Protein AF-A0A7D8UB31-F1 (afdb_monomer)

Structure (mmCIF, N/CA/C/O backbone):
data_AF-A0A7D8UB31-F1
#
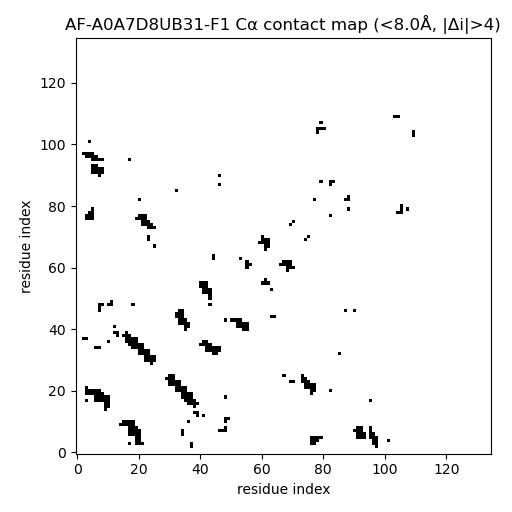_entry.id   AF-A0A7D8UB31-F1
#
loop_
_atom_site.group_PDB
_atom_site.id
_atom_site.type_symbol
_atom_site.label_atom_id
_atom_site.label_alt_id
_atom_site.label_comp_id
_atom_site.label_asym_id
_atom_site.label_entity_id
_atom_site.label_seq_id
_atom_site.pdbx_PDB_ins_code
_atom_site.Cartn_x
_atom_site.Cartn_y
_atom_site.Cartn_z
_atom_site.occupancy
_atom_site.B_iso_or_equiv
_atom_site.auth_seq_id
_atom_site.auth_comp_id
_atom_site.auth_asym_id
_atom_site.auth_atom_id
_atom_site.pdbx_PDB_model_num
ATOM 1 N N . MET A 1 1 ? 10.597 12.067 1.772 1.00 53.16 1 MET A N 1
ATOM 2 C CA . MET A 1 1 ? 9.830 11.112 2.602 1.00 53.16 1 MET A CA 1
ATOM 3 C C . MET A 1 1 ? 10.711 9.897 2.846 1.00 53.16 1 MET A C 1
ATOM 5 O O . MET A 1 1 ? 11.627 9.710 2.053 1.00 53.16 1 MET A O 1
ATOM 9 N N . PRO A 1 2 ? 10.545 9.134 3.940 1.00 67.12 2 PRO A N 1
ATOM 10 C CA . PRO A 1 2 ? 11.275 7.878 4.075 1.00 67.12 2 PRO A CA 1
ATOM 11 C C . PRO A 1 2 ? 10.905 6.960 2.905 1.00 67.12 2 PRO A C 1
ATOM 13 O O . PRO A 1 2 ? 9.740 6.906 2.517 1.00 67.12 2 PRO A O 1
ATOM 16 N N . THR A 1 3 ? 11.895 6.285 2.347 1.00 77.19 3 THR A N 1
ATOM 17 C CA . THR A 1 3 ? 11.772 5.300 1.268 1.00 77.19 3 THR A CA 1
ATOM 18 C C . THR A 1 3 ? 11.205 3.976 1.798 1.00 77.19 3 THR A C 1
ATOM 20 O O . THR A 1 3 ? 11.375 3.684 2.990 1.00 77.19 3 THR A O 1
ATOM 23 N N . PRO A 1 4 ? 10.535 3.167 0.957 1.00 85.44 4 PRO A N 1
ATOM 24 C CA . PRO A 1 4 ? 10.029 1.863 1.366 1.00 85.44 4 PRO A CA 1
ATOM 25 C C . PRO A 1 4 ? 11.135 0.944 1.890 1.00 85.44 4 PRO A C 1
ATOM 27 O O . PRO A 1 4 ? 12.254 0.943 1.373 1.00 85.44 4 PRO A O 1
ATOM 30 N N . ARG A 1 5 ? 10.814 0.140 2.909 1.00 88.12 5 ARG A N 1
ATOM 31 C CA . ARG A 1 5 ? 11.722 -0.893 3.438 1.00 88.12 5 ARG A CA 1
ATOM 32 C C . ARG A 1 5 ? 11.674 -2.164 2.597 1.00 88.12 5 ARG A C 1
ATOM 34 O O . ARG A 1 5 ? 12.716 -2.678 2.195 1.00 88.12 5 ARG A O 1
ATOM 41 N N . HIS A 1 6 ? 10.450 -2.599 2.299 1.00 92.81 6 HIS A N 1
ATOM 42 C CA . HIS A 1 6 ? 10.133 -3.806 1.543 1.00 92.81 6 HIS A CA 1
ATOM 43 C C . HIS A 1 6 ? 9.187 -3.457 0.402 1.00 92.81 6 HIS A C 1
ATOM 45 O O . HIS A 1 6 ? 8.197 -2.746 0.602 1.00 92.81 6 HIS A O 1
ATOM 51 N N . SER A 1 7 ? 9.503 -3.954 -0.790 1.00 95.38 7 SER A N 1
ATOM 52 C CA . SER A 1 7 ? 8.782 -3.633 -2.021 1.00 95.38 7 SER A CA 1
ATOM 53 C C . SER A 1 7 ? 8.324 -4.900 -2.725 1.00 95.38 7 SER A C 1
ATOM 55 O O . SER A 1 7 ? 8.995 -5.924 -2.662 1.00 95.38 7 SER A O 1
ATOM 57 N N . VAL A 1 8 ? 7.193 -4.820 -3.422 1.00 96.06 8 VAL A N 1
ATOM 58 C CA . VAL A 1 8 ? 6.648 -5.917 -4.241 1.00 96.06 8 VAL A CA 1
ATOM 59 C C . VAL A 1 8 ? 7.233 -5.907 -5.657 1.00 96.06 8 VAL A C 1
ATOM 61 O O . VAL A 1 8 ? 7.303 -6.935 -6.322 1.00 96.06 8 VAL A O 1
ATOM 64 N N . GLY A 1 9 ? 7.651 -4.738 -6.146 1.00 95.81 9 GLY A N 1
ATOM 65 C CA . GLY A 1 9 ? 8.174 -4.586 -7.500 1.00 95.81 9 GLY A CA 1
ATOM 66 C C . GLY A 1 9 ? 8.270 -3.127 -7.953 1.00 95.81 9 GLY A C 1
ATOM 67 O O . GLY A 1 9 ? 7.867 -2.221 -7.216 1.00 95.81 9 GLY A O 1
ATOM 68 N N . PRO A 1 10 ? 8.773 -2.883 -9.174 1.00 95.50 10 PRO A N 1
ATOM 69 C CA . PRO A 1 10 ? 8.749 -1.564 -9.797 1.00 95.50 10 PRO A CA 1
ATOM 70 C C . PRO A 1 10 ? 7.317 -1.149 -10.156 1.00 95.50 10 PRO A C 1
ATOM 72 O O . PRO A 1 10 ? 6.494 -1.966 -10.573 1.00 95.50 10 PRO A O 1
ATOM 75 N N . CYS A 1 11 ? 7.018 0.140 -10.026 1.00 96.62 11 CYS A N 1
ATOM 76 C CA . CYS A 1 11 ? 5.697 0.694 -10.273 1.00 96.62 11 CYS A CA 1
ATOM 77 C C . CYS A 1 11 ? 5.376 0.723 -11.779 1.00 96.62 11 CYS A C 1
ATOM 79 O O . CYS A 1 11 ? 6.022 1.456 -12.532 1.00 96.62 11 CYS A O 1
ATOM 81 N N . PRO A 1 12 ? 4.324 0.022 -12.242 1.00 97.31 12 PRO A N 1
ATOM 82 C CA . PRO A 1 12 ? 3.952 0.017 -13.657 1.00 97.31 12 PRO A CA 1
ATOM 83 C C . PRO A 1 12 ? 3.264 1.312 -14.110 1.00 97.31 12 PRO A C 1
ATOM 85 O O . PRO A 1 12 ? 3.113 1.535 -15.309 1.00 97.31 12 PRO A O 1
ATOM 88 N N . SER A 1 13 ? 2.820 2.156 -13.173 1.00 96.88 13 SER A N 1
ATOM 89 C CA . SER A 1 13 ? 2.114 3.403 -13.484 1.00 96.88 13 SER A CA 1
ATOM 90 C C . SER A 1 13 ? 3.055 4.526 -13.904 1.00 96.88 13 SER A C 1
ATOM 92 O O . SER A 1 13 ? 2.761 5.229 -14.867 1.00 96.88 13 SER A O 1
ATOM 94 N N . CYS A 1 14 ? 4.162 4.710 -13.175 1.00 96.38 14 CYS A N 1
ATOM 95 C CA . CYS A 1 14 ? 5.144 5.757 -13.466 1.00 96.38 14 CYS A CA 1
ATOM 96 C C . CYS A 1 14 ? 6.426 5.224 -14.113 1.00 96.38 14 CYS A C 1
ATOM 98 O O . CYS A 1 14 ? 7.103 5.987 -14.789 1.00 96.38 14 CYS A O 1
ATOM 100 N N . GLY A 1 15 ? 6.750 3.938 -13.942 1.00 92.75 15 GLY A N 1
ATOM 101 C CA . GLY A 1 15 ? 7.956 3.313 -14.491 1.00 92.75 15 GLY A CA 1
ATOM 102 C C . GLY A 1 15 ? 9.226 3.502 -13.655 1.00 92.75 15 GLY A C 1
ATOM 103 O O . GLY A 1 15 ? 10.172 2.749 -13.866 1.00 92.75 15 GLY A O 1
ATOM 104 N N . ASP A 1 16 ? 9.225 4.435 -12.698 1.00 90.44 16 ASP A N 1
ATOM 105 C CA . ASP A 1 16 ? 10.430 4.821 -11.947 1.00 90.44 16 ASP A CA 1
ATOM 106 C C . ASP A 1 16 ? 10.386 4.435 -10.457 1.00 90.44 16 ASP A C 1
ATOM 108 O O . ASP A 1 16 ? 11.407 4.043 -9.896 1.00 90.44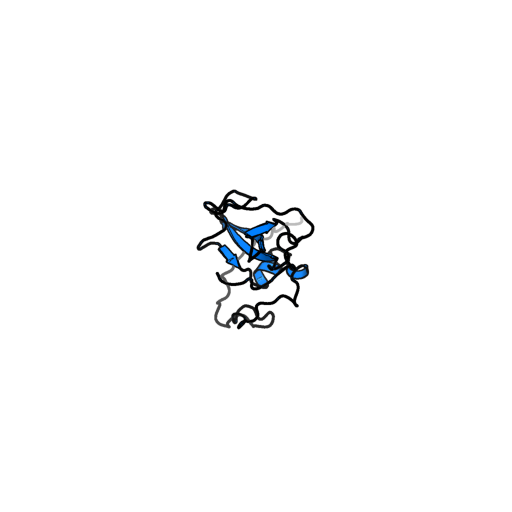 16 ASP A O 1
ATOM 112 N N . GLY A 1 17 ? 9.219 4.524 -9.811 1.00 92.56 17 GLY A N 1
ATOM 113 C CA . GLY A 1 17 ? 9.077 4.273 -8.371 1.00 92.56 17 GLY A CA 1
ATOM 114 C C . GLY A 1 17 ? 8.978 2.794 -7.998 1.00 92.56 17 GLY A C 1
ATOM 115 O O . GLY A 1 17 ? 8.763 1.929 -8.851 1.00 92.56 17 GLY A O 1
ATOM 116 N N . LEU A 1 18 ? 9.063 2.500 -6.704 1.00 94.12 18 LEU A N 1
ATOM 117 C CA . LEU A 1 18 ? 8.882 1.167 -6.133 1.00 94.12 18 LEU A CA 1
ATOM 118 C C . LEU A 1 18 ? 7.527 1.050 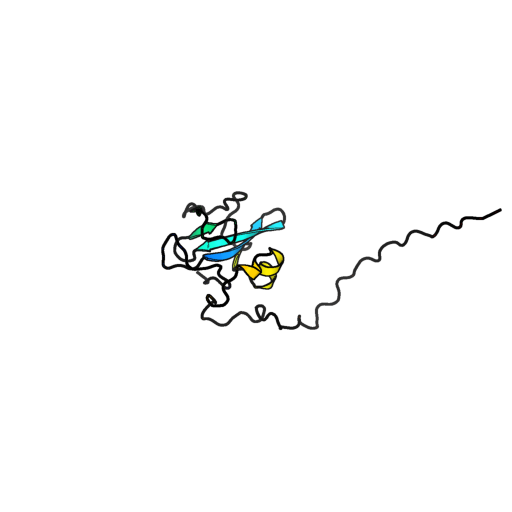-5.436 1.00 94.12 18 LEU A C 1
ATOM 120 O O . LEU A 1 18 ? 7.122 1.918 -4.667 1.00 94.12 18 LEU A O 1
ATOM 124 N N . GLY A 1 19 ? 6.828 -0.060 -5.680 1.00 96.44 19 GLY A N 1
ATOM 125 C CA . GLY A 1 19 ? 5.623 -0.434 -4.947 1.00 96.44 19 GLY A CA 1
ATOM 126 C C . GLY A 1 19 ? 5.983 -0.962 -3.562 1.00 96.44 19 GLY A C 1
ATOM 127 O O . GLY A 1 19 ? 6.136 -2.171 -3.383 1.00 96.44 19 GLY A O 1
ATOM 128 N N . GLY A 1 20 ? 6.125 -0.055 -2.599 1.00 95.81 20 GLY A N 1
ATOM 129 C CA . GLY A 1 20 ? 6.443 -0.348 -1.207 1.00 95.81 20 GLY A CA 1
ATOM 130 C C . GLY A 1 20 ? 5.244 -0.846 -0.408 1.00 95.81 20 GLY A C 1
ATOM 131 O O . GLY A 1 20 ? 4.130 -0.372 -0.615 1.00 95.81 20 GLY A O 1
ATOM 132 N N . ILE A 1 21 ? 5.455 -1.756 0.544 1.00 96.31 21 ILE A N 1
ATOM 133 C CA . ILE A 1 21 ? 4.386 -2.202 1.447 1.00 96.31 21 ILE A CA 1
ATOM 134 C C . ILE A 1 21 ? 4.259 -1.210 2.602 1.00 96.31 21 ILE A C 1
ATOM 136 O O . ILE A 1 21 ? 5.190 -1.007 3.385 1.00 96.31 21 ILE A O 1
ATOM 140 N N . ARG A 1 22 ? 3.086 -0.596 2.715 1.00 95.88 22 ARG A N 1
ATOM 141 C CA . ARG A 1 22 ? 2.732 0.355 3.760 1.00 95.88 22 ARG A CA 1
ATOM 142 C C . ARG A 1 22 ? 1.649 -0.229 4.650 1.00 95.88 22 ARG A C 1
ATOM 144 O O . ARG A 1 22 ? 0.678 -0.800 4.163 1.00 95.88 22 ARG A O 1
ATOM 151 N N . ILE A 1 23 ? 1.806 -0.034 5.949 1.00 95.69 23 ILE A N 1
ATOM 152 C CA . ILE A 1 23 ? 0.809 -0.371 6.949 1.00 95.69 23 ILE A CA 1
ATOM 153 C C . ILE A 1 23 ? 0.078 0.903 7.366 1.00 95.69 23 ILE A C 1
ATOM 155 O O . ILE A 1 23 ? 0.687 1.969 7.508 1.00 95.69 23 ILE A O 1
ATOM 159 N N . TYR A 1 24 ? -1.232 0.807 7.572 1.00 94.69 24 TYR A N 1
ATOM 160 C CA . TYR A 1 24 ? -1.966 1.796 8.353 1.00 94.69 24 TYR A CA 1
ATOM 161 C C . TYR A 1 24 ? -2.928 1.111 9.323 1.00 94.69 24 TYR A C 1
ATOM 163 O O . TYR A 1 24 ? -3.455 0.034 9.038 1.00 94.69 24 TYR A O 1
ATOM 171 N N . THR A 1 25 ? -3.159 1.736 10.475 1.00 94.12 25 THR A N 1
ATOM 172 C CA . THR A 1 25 ? -4.095 1.238 11.487 1.00 94.12 25 THR A CA 1
ATOM 173 C C . THR A 1 25 ? -5.318 2.140 11.551 1.00 94.12 25 THR A C 1
ATOM 175 O O . THR A 1 25 ? -5.227 3.339 11.795 1.00 94.12 25 THR A O 1
ATOM 178 N N . SER A 1 26 ? -6.486 1.552 11.309 1.00 92.19 26 SER A N 1
ATOM 179 C CA . SER A 1 26 ? -7.769 2.240 11.443 1.00 92.19 26 SER A CA 1
ATOM 180 C C . SER A 1 26 ? -8.069 2.574 12.915 1.00 92.19 26 SER A C 1
ATOM 182 O O . SER A 1 26 ? -7.593 1.875 13.813 1.00 92.19 26 SER A O 1
ATOM 184 N N . PRO A 1 27 ? -8.943 3.557 13.205 1.00 90.88 27 PRO A N 1
ATOM 185 C CA . PRO A 1 27 ? -9.331 3.898 14.580 1.00 90.88 27 PRO A CA 1
ATOM 186 C C . PRO A 1 27 ? -9.925 2.736 15.394 1.00 90.88 27 PRO A C 1
ATOM 188 O O . PRO A 1 27 ? -9.935 2.781 16.620 1.00 90.88 27 PRO A O 1
ATOM 191 N N . GLY A 1 28 ? -10.426 1.690 14.726 1.00 90.00 28 GLY A N 1
ATOM 192 C CA . GLY A 1 28 ? -10.906 0.461 15.364 1.00 90.00 28 GLY A CA 1
ATOM 193 C C . GLY A 1 28 ? -9.798 -0.525 15.756 1.00 90.00 28 GLY A C 1
ATOM 194 O O . GLY A 1 28 ? -10.109 -1.631 16.187 1.00 90.00 28 GLY A O 1
ATOM 195 N N . GLY A 1 29 ? -8.525 -0.167 15.561 1.00 91.75 29 GLY A N 1
ATOM 196 C CA . GLY A 1 29 ? -7.363 -1.020 15.815 1.00 91.75 29 GLY A CA 1
ATOM 197 C C . GLY A 1 29 ? -7.112 -2.075 14.735 1.00 91.75 29 GLY A C 1
ATOM 198 O O . GLY A 1 29 ? -6.225 -2.906 14.890 1.00 91.75 29 GLY A O 1
ATOM 199 N N . THR A 1 30 ? -7.887 -2.070 13.644 1.00 93.06 30 THR A N 1
ATOM 200 C CA . THR A 1 30 ? -7.641 -2.974 12.513 1.00 93.06 30 THR A CA 1
ATOM 201 C C . THR A 1 30 ? -6.537 -2.405 11.641 1.00 93.06 30 THR A C 1
ATOM 203 O O . THR A 1 30 ? -6.645 -1.266 11.180 1.00 93.06 30 THR A O 1
ATOM 206 N N . THR A 1 31 ? -5.506 -3.206 11.416 1.00 93.94 31 THR A N 1
ATOM 207 C CA . THR A 1 31 ? -4.346 -2.865 10.599 1.00 93.94 31 THR A CA 1
ATOM 208 C C . THR A 1 31 ? -4.520 -3.397 9.182 1.00 93.94 31 THR A C 1
ATOM 210 O O . THR A 1 31 ? -4.911 -4.549 8.992 1.00 93.94 31 THR A O 1
ATOM 213 N N . TYR A 1 32 ? -4.214 -2.566 8.189 1.00 95.75 32 TYR A N 1
ATOM 214 C CA . TYR A 1 32 ? -4.351 -2.898 6.778 1.00 95.75 32 TYR A CA 1
ATOM 215 C C . TYR A 1 32 ? -3.022 -2.705 6.042 1.00 95.75 32 TYR A C 1
ATOM 217 O O . TYR A 1 32 ? -2.418 -1.630 6.138 1.00 95.75 32 TYR A O 1
ATOM 225 N N . PRO A 1 33 ? -2.571 -3.717 5.286 1.00 96.81 33 PRO A N 1
ATOM 226 C CA . PRO A 1 33 ? -1.476 -3.563 4.347 1.00 96.81 33 PRO A CA 1
ATOM 227 C C . PRO A 1 33 ? -1.975 -2.955 3.027 1.00 96.81 33 PRO A C 1
ATOM 229 O O . PRO A 1 33 ? -3.050 -3.286 2.526 1.00 96.81 33 PRO A O 1
ATOM 232 N N . LEU A 1 34 ? -1.165 -2.081 2.444 1.00 97.56 34 LEU A N 1
ATOM 233 C CA . LEU A 1 34 ? -1.336 -1.519 1.109 1.00 97.56 34 LEU A CA 1
ATOM 234 C C . LEU A 1 34 ? 0.005 -1.565 0.384 1.00 97.56 34 LEU A C 1
ATOM 236 O O . LEU A 1 34 ? 1.055 -1.457 1.014 1.00 97.56 34 LEU A O 1
ATOM 240 N N . VAL A 1 35 ? -0.015 -1.659 -0.940 1.00 97.81 35 VAL A N 1
ATOM 241 C CA . VAL A 1 35 ? 1.159 -1.308 -1.744 1.00 97.81 35 VAL A CA 1
ATOM 242 C C . VAL A 1 35 ? 1.019 0.141 -2.181 1.00 97.81 35 VAL A C 1
ATOM 244 O O . VAL A 1 35 ? -0.030 0.531 -2.687 1.00 97.81 35 VAL A O 1
ATOM 247 N N . VAL A 1 36 ? 2.067 0.933 -1.990 1.00 97.25 36 VAL A N 1
ATOM 248 C CA . VAL A 1 36 ? 2.110 2.362 -2.294 1.00 97.25 36 VAL A CA 1
ATOM 249 C C . VAL A 1 36 ? 3.372 2.652 -3.098 1.00 97.25 36 VAL A C 1
ATOM 251 O O . VAL A 1 36 ? 4.470 2.308 -2.666 1.00 97.25 36 VAL A O 1
ATOM 254 N N . CYS A 1 37 ? 3.221 3.280 -4.265 1.00 96.19 37 CYS A N 1
ATOM 255 C CA . CYS A 1 37 ? 4.361 3.782 -5.029 1.00 96.19 37 CYS A CA 1
ATOM 256 C C . CYS A 1 37 ? 4.970 5.000 -4.329 1.00 96.19 37 CYS A C 1
ATOM 258 O O . CYS A 1 37 ? 4.249 5.948 -4.038 1.00 96.19 37 CYS A O 1
ATOM 260 N N . ASP A 1 38 ? 6.281 4.997 -4.112 1.00 93.12 38 ASP A N 1
ATOM 261 C CA . ASP A 1 38 ? 7.009 6.084 -3.445 1.00 93.12 38 ASP A CA 1
ATOM 262 C C . ASP A 1 38 ? 7.205 7.354 -4.291 1.00 93.12 38 ASP A C 1
ATOM 264 O O . ASP A 1 38 ? 7.511 8.406 -3.734 1.00 93.12 38 ASP A O 1
ATOM 268 N N . GLU A 1 39 ? 6.992 7.273 -5.608 1.00 94.00 39 GLU A N 1
ATOM 269 C CA . GLU A 1 39 ? 7.141 8.412 -6.527 1.00 94.00 39 GLU A CA 1
ATOM 270 C C . GLU A 1 39 ? 5.809 9.037 -6.969 1.00 94.00 39 GLU A C 1
ATOM 272 O O . GLU A 1 39 ? 5.708 10.253 -7.108 1.00 94.00 39 GLU A O 1
ATOM 277 N N . CYS A 1 40 ? 4.781 8.224 -7.243 1.00 95.44 40 CYS A N 1
ATOM 278 C CA . CYS A 1 40 ? 3.511 8.708 -7.819 1.00 95.44 40 CYS A CA 1
ATOM 279 C C . CYS A 1 40 ? 2.276 8.445 -6.952 1.00 95.44 40 CYS A C 1
ATOM 281 O O . CYS A 1 40 ? 1.156 8.639 -7.427 1.00 95.44 40 CYS A O 1
ATOM 283 N N . ASP A 1 41 ? 2.472 7.945 -5.729 1.00 95.69 41 ASP A N 1
ATOM 284 C CA . ASP A 1 41 ? 1.424 7.659 -4.742 1.00 95.69 41 ASP A CA 1
ATOM 285 C C . ASP A 1 41 ? 0.309 6.715 -5.228 1.00 95.69 41 ASP A C 1
ATOM 287 O O . ASP A 1 41 ? -0.762 6.638 -4.630 1.00 95.69 41 ASP A O 1
ATOM 291 N N . ALA A 1 42 ? 0.538 5.957 -6.305 1.00 97.31 42 ALA A N 1
ATOM 292 C CA . ALA A 1 42 ? -0.370 4.898 -6.733 1.00 97.31 42 ALA A CA 1
ATOM 293 C C . ALA A 1 42 ? -0.532 3.851 -5.618 1.00 97.31 42 ALA A C 1
ATOM 295 O O . ALA A 1 42 ? 0.462 3.400 -5.049 1.00 97.31 42 ALA A O 1
ATOM 296 N N . VAL A 1 43 ? -1.774 3.446 -5.338 1.00 98.06 43 VAL A N 1
ATOM 297 C CA . VAL A 1 43 ? -2.128 2.524 -4.251 1.00 98.06 43 VAL A CA 1
ATOM 298 C C . VAL A 1 43 ? -2.766 1.248 -4.795 1.00 98.06 43 VAL A C 1
ATOM 300 O O . VAL A 1 43 ? -3.683 1.308 -5.618 1.00 98.06 43 VAL A O 1
ATOM 303 N N . TRP A 1 44 ? -2.336 0.098 -4.277 1.00 98.31 44 TRP A N 1
ATOM 304 C CA . TRP A 1 44 ? -2.972 -1.206 -4.466 1.00 98.31 44 TRP A CA 1
ATOM 305 C C . TRP A 1 44 ? -3.362 -1.805 -3.113 1.00 98.31 44 TRP A C 1
ATOM 307 O O . TRP A 1 44 ? -2.612 -1.730 -2.142 1.00 98.31 44 TRP A O 1
ATOM 317 N N . THR A 1 45 ? -4.533 -2.436 -3.055 1.00 97.31 45 THR A N 1
ATOM 318 C CA . THR A 1 45 ? -5.048 -3.112 -1.848 1.00 97.31 45 THR A CA 1
ATOM 319 C C . THR A 1 45 ? -4.569 -4.556 -1.707 1.00 97.31 45 THR A C 1
ATOM 321 O O . THR A 1 45 ? -4.851 -5.208 -0.709 1.00 97.31 45 THR A O 1
ATOM 324 N N . GLU A 1 46 ? -3.873 -5.066 -2.719 1.00 96.81 46 GLU A N 1
ATOM 325 C CA . GLU A 1 46 ? -3.307 -6.411 -2.781 1.00 96.81 46 GLU A CA 1
ATOM 326 C C . GLU A 1 46 ? -1.847 -6.307 -3.246 1.00 96.81 46 GLU A C 1
ATOM 328 O O . GLU A 1 46 ? -1.511 -5.357 -3.965 1.00 96.81 46 GLU A O 1
ATOM 333 N N . PRO A 1 47 ? -0.978 -7.277 -2.909 1.00 96.69 47 PRO A N 1
ATOM 334 C CA . PRO A 1 47 ? 0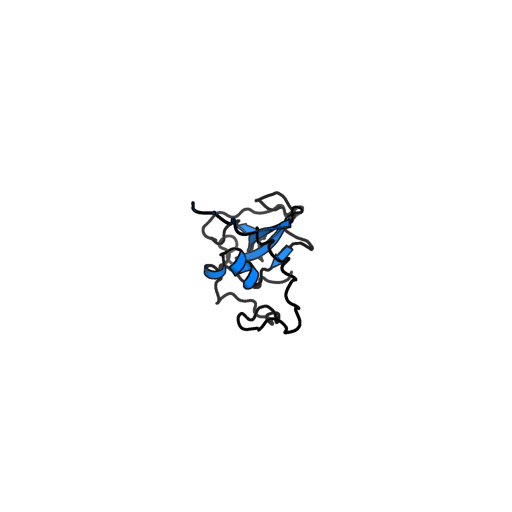.422 -7.287 -3.320 1.00 96.69 47 PRO A CA 1
ATOM 335 C C . PRO A 1 47 ? 0.569 -7.789 -4.768 1.00 96.69 47 PRO A C 1
ATOM 337 O O . PRO A 1 47 ? 1.335 -8.704 -5.058 1.00 96.69 47 PRO A O 1
ATOM 340 N N . ASP A 1 48 ? -0.213 -7.212 -5.682 1.00 96.56 48 ASP A N 1
ATOM 341 C CA . ASP A 1 48 ? -0.268 -7.554 -7.103 1.00 96.56 48 ASP A CA 1
ATOM 342 C C . ASP A 1 48 ? -0.278 -6.270 -7.945 1.00 96.56 48 ASP A C 1
ATOM 344 O O . ASP A 1 48 ? -1.324 -5.680 -8.237 1.00 96.56 48 ASP A O 1
ATOM 348 N N . LEU A 1 49 ? 0.917 -5.851 -8.372 1.00 97.12 49 LEU A N 1
ATOM 349 C CA . LEU A 1 49 ? 1.112 -4.658 -9.199 1.00 97.12 49 LEU A CA 1
ATOM 350 C C . LEU A 1 49 ? 0.523 -4.797 -10.611 1.00 97.12 49 LEU A C 1
ATOM 352 O O . LEU A 1 49 ? 0.397 -3.797 -11.314 1.00 97.12 49 LEU A O 1
ATOM 356 N N . SER A 1 50 ? 0.120 -5.999 -11.044 1.00 96.81 50 SER A N 1
ATOM 357 C CA . SER A 1 50 ? -0.572 -6.167 -12.330 1.00 96.81 50 SER A CA 1
ATOM 358 C C . SER A 1 50 ? -2.007 -5.631 -12.301 1.00 96.81 50 SER A C 1
ATOM 360 O O . SER A 1 50 ? -2.617 -5.401 -13.352 1.00 96.81 50 SER A O 1
ATOM 362 N N . ARG A 1 51 ? -2.564 -5.409 -11.102 1.00 96.25 51 ARG A N 1
ATOM 363 C CA . ARG A 1 51 ? -3.888 -4.811 -10.928 1.00 96.25 51 ARG A CA 1
ATOM 364 C C . ARG A 1 51 ? -3.852 -3.313 -11.176 1.00 96.25 51 ARG A C 1
ATOM 366 O O . ARG A 1 51 ? -2.820 -2.651 -11.111 1.00 96.25 51 ARG A O 1
ATOM 373 N N . ARG A 1 52 ? -5.029 -2.763 -11.468 1.00 96.38 52 ARG A N 1
ATOM 374 C CA . ARG A 1 52 ? -5.203 -1.320 -11.614 1.00 96.38 52 ARG A CA 1
ATOM 375 C C . ARG A 1 52 ? -5.066 -0.657 -10.233 1.00 96.38 52 ARG A C 1
ATOM 377 O O . ARG A 1 52 ? -5.843 -1.022 -9.353 1.00 96.38 52 ARG A O 1
ATOM 384 N N . PRO A 1 53 ? -4.172 0.332 -10.064 1.00 97.75 53 PRO A N 1
ATOM 385 C CA . PRO A 1 53 ? -4.107 1.106 -8.833 1.00 97.75 53 PRO A CA 1
ATOM 386 C C . PRO A 1 53 ? -5.252 2.107 -8.716 1.00 97.75 53 PRO A C 1
ATOM 388 O O . PRO A 1 53 ? -5.876 2.506 -9.708 1.00 97.75 53 PRO A O 1
ATOM 391 N N . THR A 1 54 ? -5.440 2.588 -7.495 1.00 97.62 54 THR A N 1
ATOM 392 C CA . THR A 1 54 ? -6.140 3.835 -7.189 1.00 97.62 54 THR A CA 1
ATOM 393 C C . THR A 1 54 ? -5.132 4.953 -6.958 1.00 97.62 54 THR A C 1
ATOM 395 O O . THR A 1 54 ? -4.078 4.717 -6.376 1.00 97.62 54 THR A O 1
ATOM 398 N N . PHE A 1 55 ? -5.467 6.170 -7.376 1.00 96.94 55 PHE A N 1
ATOM 399 C CA . PHE A 1 55 ? -4.683 7.362 -7.061 1.00 96.94 55 PHE A CA 1
ATOM 400 C C . PHE A 1 55 ? -5.450 8.168 -6.012 1.00 96.94 55 PHE A C 1
ATOM 402 O O . PHE A 1 55 ? -6.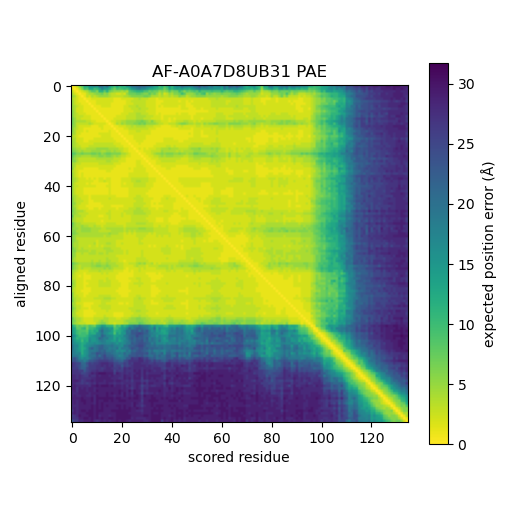585 8.565 -6.298 1.00 96.94 55 PHE A O 1
ATOM 409 N N . PRO A 1 56 ? -4.897 8.344 -4.802 1.00 94.88 56 PRO A N 1
ATOM 410 C CA . PRO A 1 56 ? -5.532 9.150 -3.773 1.00 94.88 56 PRO A CA 1
ATOM 411 C C . PRO A 1 56 ? -5.536 10.633 -4.165 1.00 94.88 56 PRO A C 1
ATOM 413 O O . PRO A 1 56 ? -4.751 11.076 -5.005 1.00 94.88 56 PRO A O 1
ATOM 416 N N . ASP A 1 57 ? -6.433 11.401 -3.548 1.00 94.62 57 ASP A N 1
ATOM 417 C CA . ASP A 1 57 ? -6.414 12.859 -3.656 1.00 94.62 57 ASP A CA 1
ATOM 418 C C . ASP A 1 57 ? -5.116 13.394 -3.017 1.00 94.62 57 ASP A C 1
ATOM 420 O O . ASP A 1 57 ? -4.834 13.049 -1.866 1.00 94.62 57 ASP A O 1
ATOM 424 N N . PRO A 1 58 ? -4.307 14.205 -3.722 1.00 91.00 58 PRO A N 1
ATOM 425 C CA . PRO A 1 58 ? -3.056 14.724 -3.174 1.00 91.00 58 PRO A CA 1
ATOM 426 C C . PRO A 1 58 ? -3.254 15.681 -1.987 1.00 91.00 58 PRO A C 1
ATOM 428 O O . PRO A 1 58 ? -2.340 15.832 -1.178 1.00 91.00 58 PRO A O 1
ATOM 431 N N . GLU A 1 59 ? -4.415 16.332 -1.867 1.00 93.19 59 GLU A N 1
ATOM 432 C CA . GLU A 1 59 ? -4.728 17.229 -0.747 1.00 93.19 59 GLU A CA 1
ATOM 433 C C . GLU A 1 59 ? -5.344 16.477 0.445 1.00 93.19 59 GLU A C 1
ATOM 435 O O . GLU A 1 59 ? -5.255 16.942 1.583 1.00 93.19 59 GLU A O 1
ATOM 440 N N . ASP A 1 60 ? -5.943 15.307 0.200 1.00 94.31 60 ASP A N 1
ATOM 441 C CA . ASP A 1 60 ? -6.656 14.509 1.201 1.00 94.31 60 ASP A CA 1
ATOM 442 C C . ASP A 1 60 ? -6.561 13.002 0.908 1.00 94.31 60 ASP A C 1
ATOM 444 O O . ASP A 1 60 ? -7.531 12.329 0.545 1.00 94.31 60 ASP A O 1
ATOM 448 N N . ALA A 1 61 ? -5.352 12.459 1.035 1.00 93.81 61 ALA A N 1
ATOM 449 C CA . ALA A 1 61 ? -5.072 11.083 0.658 1.00 93.81 61 ALA A CA 1
ATOM 450 C C . ALA A 1 61 ? -5.722 10.073 1.618 1.00 93.81 61 ALA A C 1
ATOM 452 O O . ALA A 1 61 ? -5.302 9.903 2.769 1.00 93.81 61 ALA A O 1
ATOM 453 N N . ARG A 1 62 ? -6.739 9.365 1.118 1.00 94.44 62 ARG A N 1
ATOM 454 C CA . ARG A 1 62 ? -7.547 8.408 1.883 1.00 94.44 62 ARG A CA 1
ATOM 455 C C . ARG A 1 62 ? -7.430 6.990 1.351 1.00 94.44 62 ARG A C 1
ATOM 457 O O . ARG A 1 62 ? -7.313 6.768 0.147 1.00 94.44 62 ARG A O 1
ATOM 464 N N . SER A 1 63 ? -7.508 6.033 2.269 1.00 94.06 63 SER A N 1
ATOM 465 C CA . SER A 1 63 ? -7.494 4.613 1.959 1.00 94.06 63 SER A CA 1
ATOM 466 C C . SER A 1 63 ? -8.716 4.236 1.121 1.00 94.06 63 SER A C 1
ATOM 468 O O . SER A 1 63 ? -9.842 4.582 1.494 1.00 94.06 63 SER A O 1
ATOM 470 N N . PRO A 1 64 ? -8.537 3.475 0.028 1.00 94.12 64 PRO A N 1
ATOM 471 C CA . PRO A 1 64 ? -9.652 2.941 -0.747 1.00 94.12 64 PRO A CA 1
ATOM 472 C C . PRO A 1 64 ? -10.424 1.834 -0.006 1.00 94.12 64 PRO A C 1
ATOM 474 O O . PRO A 1 64 ? -11.487 1.434 -0.474 1.00 94.12 64 PRO A O 1
ATOM 477 N N . ILE A 1 65 ? -9.909 1.328 1.124 1.00 94.69 65 ILE A N 1
ATOM 478 C CA . ILE A 1 65 ? -10.545 0.263 1.913 1.00 94.69 65 ILE A CA 1
ATOM 479 C C . ILE A 1 65 ? -11.628 0.841 2.836 1.00 94.69 65 ILE A C 1
ATOM 481 O O . ILE A 1 65 ? -12.754 0.348 2.853 1.00 94.69 65 ILE A O 1
ATOM 485 N N . ASP A 1 66 ? -11.298 1.881 3.605 1.00 94.25 66 ASP A N 1
ATOM 486 C CA . ASP A 1 66 ? -12.144 2.392 4.697 1.00 94.25 66 ASP A CA 1
ATOM 487 C C . ASP A 1 66 ? -12.179 3.930 4.810 1.00 94.25 66 ASP A C 1
ATOM 489 O O . ASP A 1 66 ? -12.776 4.476 5.742 1.00 94.25 66 ASP A O 1
ATOM 493 N N . GLY A 1 67 ? -11.553 4.649 3.871 1.00 94.00 67 GLY A N 1
ATOM 494 C CA . GLY A 1 67 ? -11.533 6.113 3.829 1.00 94.00 67 GLY A CA 1
ATOM 495 C C . GLY A 1 67 ? -10.660 6.788 4.894 1.00 94.00 67 GLY A C 1
ATOM 496 O O . GLY A 1 67 ? -10.688 8.020 5.008 1.00 94.00 67 GLY A O 1
ATOM 497 N N . GLN A 1 68 ? -9.891 6.025 5.680 1.00 93.50 68 GLN A N 1
ATOM 498 C CA . GLN A 1 68 ? -8.981 6.590 6.679 1.00 93.50 68 GLN A CA 1
ATOM 499 C C . GLN A 1 68 ? -7.772 7.275 6.026 1.00 93.50 68 GLN A C 1
ATOM 501 O O . GLN A 1 68 ? -7.413 6.922 4.900 1.00 93.50 68 GLN A O 1
ATOM 506 N N . PRO A 1 69 ? -7.136 8.256 6.692 1.00 92.19 69 PRO A N 1
ATOM 507 C CA . PRO A 1 69 ? -5.924 8.889 6.175 1.00 92.19 69 PRO A CA 1
ATOM 508 C C . PRO A 1 69 ? -4.815 7.863 5.898 1.00 92.19 69 PRO A C 1
ATOM 510 O O . PRO A 1 69 ? -4.504 7.039 6.756 1.00 92.19 69 PRO A O 1
ATOM 513 N N . LEU A 1 70 ? -4.200 7.931 4.713 1.00 91.31 70 LEU A N 1
ATOM 514 C CA . LEU A 1 70 ? -3.074 7.058 4.334 1.00 91.31 70 LEU A CA 1
ATOM 515 C C . LEU A 1 70 ? -1.757 7.440 5.017 1.00 91.31 70 LEU A C 1
ATOM 517 O O . LEU A 1 70 ? -0.818 6.644 5.090 1.00 91.31 70 LEU A O 1
ATOM 521 N N . TRP A 1 71 ? -1.681 8.677 5.499 1.00 92.00 71 TRP A N 1
ATOM 522 C CA . TRP A 1 71 ? -0.493 9.267 6.094 1.00 92.00 71 TRP A CA 1
ATOM 523 C C . TRP A 1 71 ? -0.786 9.693 7.530 1.00 92.00 71 TRP A C 1
ATOM 525 O O . TRP A 1 71 ? -1.904 10.089 7.855 1.00 92.00 71 TRP A O 1
ATOM 535 N N . GLY A 1 72 ? 0.235 9.666 8.386 1.00 90.12 72 GLY A N 1
ATOM 536 C CA . GLY A 1 72 ? 0.111 10.071 9.784 1.00 90.12 72 GLY A CA 1
ATOM 537 C C . GLY A 1 72 ? 0.901 9.168 10.721 1.00 90.12 72 GLY A C 1
ATOM 538 O O . GLY A 1 72 ? 1.723 8.374 10.275 1.00 90.12 72 GLY A O 1
ATOM 539 N N . ALA A 1 73 ? 0.651 9.317 12.022 1.00 89.38 73 ALA A N 1
ATOM 540 C CA . ALA A 1 73 ? 1.347 8.565 13.066 1.00 89.38 73 ALA A CA 1
ATOM 541 C C . ALA A 1 73 ? 1.007 7.066 13.051 1.00 89.38 73 ALA A C 1
ATOM 543 O O . ALA A 1 73 ? 1.871 6.249 13.344 1.00 89.38 73 ALA A O 1
ATOM 544 N N . ASP A 1 74 ? -0.215 6.717 12.650 1.00 91.44 74 ASP A N 1
ATOM 545 C CA . ASP A 1 74 ? -0.699 5.333 12.598 1.00 91.44 74 ASP A CA 1
ATOM 546 C C . ASP A 1 74 ? -0.389 4.649 11.259 1.00 91.44 74 ASP A C 1
ATOM 548 O O . ASP A 1 74 ? -1.024 3.654 10.904 1.00 91.44 74 ASP A O 1
ATOM 552 N N . SER A 1 75 ? 0.549 5.205 10.484 1.00 93.38 75 SER A N 1
ATOM 553 C CA . SER A 1 75 ? 0.960 4.647 9.205 1.00 93.38 75 SER A CA 1
ATOM 554 C C . SER A 1 75 ? 2.465 4.724 8.972 1.00 93.38 75 SER A C 1
ATOM 556 O O . SER A 1 75 ? 3.093 5.782 9.072 1.00 93.38 75 SER A O 1
ATOM 558 N N . HIS A 1 76 ? 3.040 3.605 8.549 1.00 94.19 76 HIS A N 1
ATOM 559 C CA . HIS A 1 76 ? 4.475 3.428 8.367 1.00 94.19 76 HIS A CA 1
ATOM 560 C C . HIS A 1 76 ? 4.773 2.416 7.259 1.00 94.19 76 HIS A C 1
ATOM 562 O O . HIS A 1 76 ? 3.894 1.706 6.776 1.00 94.19 76 HIS A O 1
ATOM 568 N N . TRP A 1 77 ? 6.027 2.383 6.813 1.00 94.44 77 TRP A N 1
ATOM 569 C CA . TRP A 1 77 ? 6.502 1.328 5.917 1.00 94.44 77 TRP A CA 1
ATOM 570 C C . TRP A 1 77 ? 6.654 0.030 6.696 1.00 94.44 77 TRP A C 1
ATOM 572 O O . TRP A 1 77 ? 7.280 0.054 7.755 1.00 94.44 77 TRP A O 1
ATOM 582 N N . ALA A 1 78 ? 6.108 -1.055 6.151 1.00 94.12 78 ALA A N 1
ATOM 583 C CA . ALA A 1 78 ? 6.101 -2.354 6.804 1.00 94.12 78 ALA A CA 1
ATOM 584 C C . ALA A 1 78 ? 7.523 -2.845 7.096 1.00 94.12 78 ALA A C 1
ATOM 586 O O . ALA A 1 78 ? 8.429 -2.622 6.286 1.00 94.12 78 ALA A O 1
ATOM 587 N N . ASP A 1 79 ? 7.702 -3.552 8.207 1.00 91.88 79 ASP A N 1
ATOM 588 C CA . ASP A 1 79 ? 8.846 -4.446 8.417 1.00 91.88 79 ASP A CA 1
ATOM 589 C C . ASP A 1 79 ? 8.547 -5.878 7.909 1.00 91.88 79 ASP A C 1
ATOM 591 O O . ASP A 1 79 ? 7.449 -6.171 7.415 1.00 91.88 79 ASP A O 1
ATOM 595 N N . LEU A 1 80 ? 9.527 -6.789 7.978 1.00 91.19 80 LEU A N 1
ATOM 596 C CA . LEU A 1 80 ? 9.323 -8.181 7.542 1.00 91.19 80 LEU A CA 1
ATOM 597 C C . LEU A 1 80 ? 8.301 -8.945 8.398 1.00 91.19 80 LEU A C 1
ATOM 599 O O . LEU A 1 80 ? 7.599 -9.811 7.867 1.00 91.19 80 LEU A O 1
ATOM 603 N N . ALA A 1 81 ? 8.217 -8.658 9.700 1.00 92.56 81 ALA A N 1
ATOM 604 C CA . ALA A 1 81 ? 7.291 -9.334 10.604 1.00 92.56 81 ALA A CA 1
ATOM 605 C C . ALA A 1 81 ? 5.840 -8.964 10.269 1.00 92.56 81 ALA A C 1
ATOM 607 O O . ALA A 1 81 ? 4.973 -9.836 10.222 1.00 92.56 81 ALA A O 1
ATOM 608 N N . GLU A 1 82 ? 5.588 -7.701 9.943 1.00 95.12 82 GLU A N 1
ATOM 609 C CA . GLU A 1 82 ? 4.302 -7.207 9.462 1.00 95.12 82 GLU A CA 1
ATOM 610 C C . GLU A 1 82 ? 3.958 -7.781 8.087 1.00 95.12 82 GLU A C 1
ATOM 612 O O . GLU A 1 82 ? 2.837 -8.257 7.892 1.00 95.12 82 GLU A O 1
ATOM 617 N N . CYS A 1 83 ? 4.926 -7.833 7.161 1.00 94.69 83 CYS A N 1
ATOM 618 C CA . CYS A 1 83 ? 4.749 -8.499 5.865 1.00 94.69 83 CYS A CA 1
ATOM 619 C C . CYS A 1 83 ? 4.379 -9.984 6.031 1.00 94.69 83 CYS A C 1
ATOM 621 O O . CYS A 1 83 ? 3.562 -10.521 5.281 1.00 94.69 83 CYS A O 1
ATOM 623 N N . ALA A 1 84 ? 4.962 -10.669 7.017 1.00 94.69 84 ALA A N 1
ATOM 624 C CA . ALA A 1 84 ? 4.612 -12.046 7.345 1.00 94.69 84 ALA A CA 1
ATOM 625 C C . ALA A 1 84 ? 3.215 -12.149 7.974 1.00 94.69 84 ALA A C 1
ATOM 627 O O . ALA A 1 84 ? 2.427 -13.003 7.566 1.00 94.69 84 ALA A O 1
ATOM 628 N N . ALA A 1 85 ? 2.884 -11.265 8.920 1.00 95.12 85 ALA A N 1
ATOM 629 C CA . ALA A 1 85 ? 1.602 -11.253 9.621 1.00 95.12 85 ALA A CA 1
ATOM 630 C C . ALA A 1 85 ? 0.413 -11.007 8.679 1.00 95.12 85 ALA A C 1
ATOM 632 O O . ALA A 1 85 ? -0.655 -11.584 8.880 1.00 95.12 85 ALA A O 1
ATOM 633 N N . CYS A 1 86 ? 0.598 -10.209 7.624 1.00 94.06 86 CYS A N 1
ATOM 634 C CA . CYS A 1 86 ? -0.419 -10.007 6.594 1.00 94.06 86 CYS A CA 1
ATOM 635 C C . CYS A 1 86 ? -0.391 -11.050 5.461 1.00 94.06 86 CYS A C 1
ATOM 637 O O . CYS A 1 86 ? -1.239 -11.014 4.569 1.00 94.06 86 CYS A O 1
ATOM 639 N N . GLY A 1 87 ? 0.553 -11.998 5.493 1.00 96.31 87 GLY A N 1
ATOM 640 C CA . GLY A 1 87 ? 0.691 -13.056 4.491 1.00 96.31 87 GLY A CA 1
ATOM 641 C C . GLY A 1 87 ? 1.290 -12.598 3.157 1.00 96.31 87 GLY A C 1
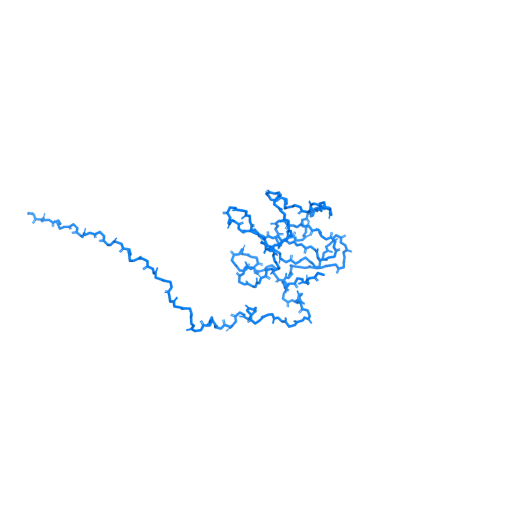ATOM 642 O O . GLY A 1 87 ? 1.097 -13.280 2.153 1.00 96.31 87 GLY A O 1
ATOM 643 N N . TRP A 1 88 ? 1.985 -11.456 3.125 1.00 96.88 88 TRP A N 1
ATOM 644 C CA . TRP A 1 88 ? 2.555 -10.849 1.910 1.00 96.88 88 TRP A CA 1
ATOM 645 C C . TRP A 1 88 ? 4.062 -11.086 1.755 1.00 96.88 88 TRP A C 1
ATOM 647 O O . TRP A 1 88 ? 4.666 -10.655 0.775 1.00 96.88 88 TRP A O 1
ATOM 657 N N . LEU A 1 89 ? 4.693 -11.785 2.704 1.00 94.44 89 LEU A N 1
ATOM 658 C CA . LEU A 1 89 ? 6.136 -12.037 2.690 1.00 94.44 89 LEU A CA 1
ATOM 659 C C . LEU A 1 89 ? 6.619 -12.711 1.392 1.00 94.44 89 LEU A C 1
ATOM 661 O O . LEU A 1 89 ? 7.715 -12.425 0.927 1.00 94.44 89 LEU A O 1
ATOM 665 N N . ALA A 1 90 ? 5.803 -13.576 0.781 1.00 95.25 90 ALA A N 1
ATOM 666 C CA . ALA A 1 90 ? 6.153 -14.269 -0.462 1.00 95.25 90 ALA A CA 1
ATOM 667 C C . ALA A 1 90 ? 6.130 -13.363 -1.710 1.00 95.25 90 ALA A C 1
ATOM 669 O O . ALA A 1 90 ? 6.599 -13.776 -2.769 1.00 95.25 90 ALA A O 1
ATOM 670 N N . GLN A 1 91 ? 5.557 -12.164 -1.600 1.00 96.25 91 GLN A N 1
ATOM 671 C CA . GLN A 1 91 ? 5.440 -11.174 -2.669 1.00 96.25 91 GLN A CA 1
ATOM 672 C C . GLN A 1 91 ? 6.473 -10.055 -2.538 1.00 96.25 91 GLN A C 1
ATOM 674 O O . GLN A 1 91 ? 6.606 -9.254 -3.457 1.00 96.25 91 GLN A O 1
ATOM 679 N N . VAL A 1 92 ? 7.204 -9.992 -1.422 1.00 94.44 92 VAL A N 1
ATOM 680 C CA . VAL A 1 92 ? 8.333 -9.074 -1.270 1.00 94.44 92 VAL A CA 1
ATOM 681 C C . VAL A 1 92 ? 9.446 -9.497 -2.225 1.00 94.44 92 VAL A C 1
ATOM 683 O O . VAL A 1 92 ? 9.871 -10.652 -2.217 1.00 94.44 92 VAL A O 1
ATOM 686 N N . ASP A 1 93 ? 9.941 -8.557 -3.026 1.00 92.88 93 ASP A N 1
ATOM 687 C CA . ASP A 1 93 ? 11.120 -8.752 -3.859 1.00 92.88 93 ASP A CA 1
ATOM 688 C C . ASP A 1 93 ? 12.386 -8.466 -3.026 1.00 92.88 93 ASP A C 1
ATOM 690 O O . ASP A 1 93 ? 12.666 -7.307 -2.699 1.00 92.88 93 ASP A O 1
ATOM 694 N N . PRO A 1 94 ? 13.192 -9.493 -2.693 1.00 85.88 94 PRO A N 1
ATOM 695 C CA . PRO A 1 94 ? 14.382 -9.336 -1.859 1.00 85.88 94 PRO A CA 1
ATOM 696 C C . PRO A 1 94 ? 15.555 -8.666 -2.594 1.00 85.88 94 PRO A C 1
ATOM 698 O O . PRO A 1 94 ? 16.657 -8.545 -2.068 1.00 85.88 94 PRO A O 1
ATOM 701 N N . THR A 1 95 ? 15.381 -8.282 -3.855 1.00 86.69 95 THR A N 1
ATOM 702 C CA . THR A 1 95 ? 16.379 -7.501 -4.593 1.00 86.69 95 THR A CA 1
ATOM 703 C C . THR A 1 95 ? 16.079 -6.005 -4.544 1.00 86.69 95 THR A C 1
ATOM 705 O O . THR A 1 95 ? 16.964 -5.195 -4.822 1.00 86.69 95 THR A O 1
ATOM 708 N N . LEU A 1 96 ? 14.863 -5.635 -4.126 1.00 84.88 96 LEU A N 1
ATOM 709 C CA . LEU A 1 96 ? 14.354 -4.266 -4.060 1.00 84.88 96 LEU A CA 1
ATOM 710 C C . LEU A 1 96 ? 14.288 -3.788 -2.607 1.00 84.88 96 LEU A C 1
ATOM 712 O O . LEU A 1 96 ? 13.233 -3.420 -2.085 1.00 84.88 96 LEU A O 1
ATOM 716 N N . HIS A 1 97 ? 15.444 -3.817 -1.948 1.00 67.88 97 HIS A N 1
ATOM 717 C CA . HIS A 1 97 ? 15.604 -3.305 -0.594 1.00 67.88 97 HIS A CA 1
ATOM 718 C C . HIS A 1 97 ? 16.061 -1.851 -0.580 1.00 67.88 97 HIS A C 1
ATOM 720 O O . HIS A 1 97 ? 16.773 -1.372 -1.464 1.00 67.88 97 HIS A O 1
ATOM 726 N N . HIS A 1 98 ? 15.715 -1.180 0.511 1.00 62.94 98 HIS A N 1
ATOM 727 C CA . HIS A 1 98 ? 16.26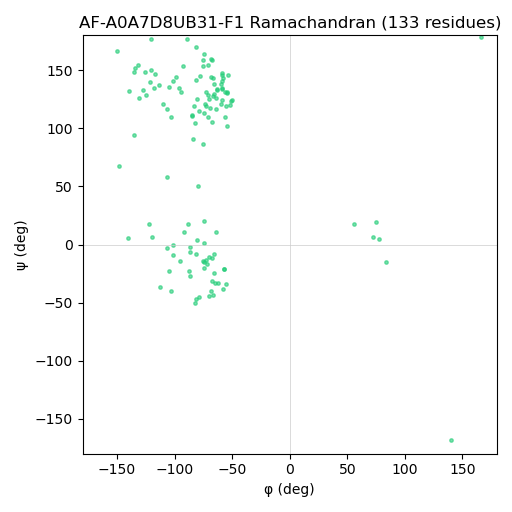4 0.113 0.873 1.00 62.94 98 HIS A CA 1
ATOM 728 C C . HIS A 1 98 ? 17.808 0.114 0.818 1.00 62.94 98 HIS A C 1
ATOM 730 O O . HIS A 1 98 ? 18.464 -0.656 1.516 1.00 62.94 98 HIS A O 1
ATOM 736 N N . HIS A 1 99 ? 18.418 1.024 0.050 1.00 52.06 99 HIS A N 1
ATOM 737 C CA . HIS A 1 99 ? 19.883 1.189 -0.038 1.00 52.06 99 HIS A CA 1
ATOM 738 C C . HIS A 1 99 ? 20.529 1.874 1.192 1.00 52.06 99 HIS A C 1
ATOM 740 O O . HIS A 1 99 ? 21.635 2.407 1.110 1.00 52.06 99 HIS A O 1
ATOM 746 N N . GLY A 1 100 ? 19.855 1.885 2.341 1.00 55.12 100 GLY A N 1
ATOM 747 C CA . GLY A 1 100 ? 20.343 2.468 3.597 1.00 55.12 100 GLY A CA 1
ATOM 748 C C . GLY A 1 100 ? 20.413 1.434 4.722 1.00 55.12 100 GLY A C 1
ATOM 749 O O . GLY A 1 100 ? 20.009 0.294 4.512 1.00 55.12 100 GLY A O 1
ATOM 750 N N . PRO A 1 101 ? 20.903 1.807 5.918 1.00 47.97 101 PRO A N 1
ATOM 751 C CA . PRO A 1 101 ? 20.951 0.895 7.055 1.00 47.97 101 PRO A CA 1
ATOM 752 C C . PRO A 1 101 ? 19.548 0.345 7.326 1.00 47.97 101 PRO A C 1
ATOM 754 O O . PRO A 1 101 ? 18.631 1.125 7.592 1.00 47.97 101 PRO A O 1
ATOM 757 N N . LEU A 1 102 ? 19.382 -0.976 7.228 1.00 54.34 102 LEU A N 1
ATOM 758 C CA . LEU A 1 102 ? 18.183 -1.630 7.733 1.00 54.34 102 LEU A CA 1
ATOM 759 C C . LEU A 1 102 ? 18.099 -1.321 9.237 1.00 54.34 102 LEU A C 1
ATOM 761 O O . LEU A 1 102 ? 19.126 -1.374 9.925 1.00 54.34 102 LEU A O 1
ATOM 765 N N . PRO A 1 103 ? 16.927 -0.938 9.759 1.00 56.81 103 PRO A N 1
ATOM 766 C CA . PRO A 1 103 ? 16.754 -0.828 11.198 1.00 56.81 103 PRO A CA 1
ATOM 767 C C . PRO A 1 103 ? 17.043 -2.190 11.838 1.00 56.81 103 PRO A C 1
ATOM 769 O O . PRO A 1 103 ? 16.814 -3.229 11.227 1.00 56.81 103 PRO A O 1
ATOM 772 N N . ALA A 1 104 ? 17.583 -2.184 13.059 1.00 56.25 104 ALA A N 1
ATOM 773 C CA . ALA A 1 104 ? 18.045 -3.401 13.737 1.00 56.25 104 ALA A CA 1
ATOM 774 C C . ALA A 1 104 ? 16.946 -4.471 13.901 1.00 56.25 104 ALA A C 1
ATOM 776 O O . ALA A 1 104 ? 17.258 -5.648 14.052 1.00 56.25 104 ALA A O 1
ATOM 777 N N . ASP A 1 105 ? 15.683 -4.052 13.827 1.00 55.00 105 ASP A N 1
ATOM 778 C CA . ASP A 1 105 ? 14.496 -4.894 13.964 1.00 55.00 105 ASP A CA 1
ATOM 779 C C . ASP A 1 105 ? 14.120 -5.647 12.667 1.00 55.00 105 ASP A C 1
ATOM 781 O O . ASP A 1 105 ? 13.252 -6.512 12.698 1.00 55.00 105 ASP A O 1
ATOM 785 N N . ASP A 1 106 ? 14.770 -5.356 11.530 1.00 55.62 106 ASP A N 1
ATOM 786 C CA . ASP A 1 106 ? 14.535 -6.019 10.230 1.00 55.62 106 ASP A CA 1
ATOM 787 C C . ASP A 1 106 ? 15.465 -7.236 9.988 1.00 55.62 106 ASP A C 1
ATOM 789 O O . ASP A 1 106 ? 15.522 -7.768 8.878 1.00 55.62 106 ASP A O 1
ATOM 793 N N . ASP A 1 107 ? 16.204 -7.705 11.003 1.00 54.50 107 ASP A N 1
ATOM 794 C CA . ASP A 1 107 ? 16.950 -8.967 10.920 1.00 54.50 107 ASP A CA 1
ATOM 795 C C . ASP A 1 107 ? 16.022 -10.151 11.270 1.00 54.50 107 ASP A C 1
ATOM 797 O O . ASP A 1 107 ? 15.654 -10.320 12.435 1.00 54.50 107 ASP A O 1
ATOM 801 N N . PRO A 1 108 ? 15.665 -11.027 10.308 1.00 49.25 108 PRO A N 1
ATOM 802 C CA . PRO A 1 108 ? 14.819 -12.194 10.575 1.00 49.25 108 PRO A CA 1
ATOM 803 C C . PRO A 1 108 ? 15.486 -13.230 11.501 1.00 49.25 108 PRO A C 1
ATOM 805 O O . PRO A 1 108 ? 14.842 -14.202 11.899 1.00 49.25 108 PRO A O 1
ATOM 808 N N . LEU A 1 109 ? 16.774 -13.057 11.822 1.00 49.00 109 LEU A N 1
ATOM 809 C CA . LEU A 1 109 ? 17.547 -13.858 12.772 1.00 49.00 109 LEU A CA 1
ATOM 810 C C . LEU A 1 109 ? 17.833 -13.113 14.087 1.00 49.00 109 LEU A C 1
ATOM 812 O O . LEU A 1 109 ? 18.405 -13.721 15.002 1.00 49.00 109 LEU A O 1
ATOM 816 N N . ALA A 1 110 ? 17.434 -11.842 14.224 1.00 51.81 110 ALA A N 1
ATOM 817 C CA . ALA A 1 110 ? 17.555 -11.138 15.491 1.00 51.81 110 ALA A CA 1
ATOM 818 C C . ALA A 1 110 ? 16.670 -11.827 16.531 1.00 51.81 110 ALA A C 1
ATOM 820 O O . ALA A 1 110 ? 15.447 -11.909 16.433 1.00 51.81 110 ALA A O 1
ATOM 821 N N . THR A 1 111 ? 17.328 -12.361 17.553 1.00 46.38 111 THR A N 1
ATOM 822 C CA . THR A 1 111 ? 16.656 -12.889 18.736 1.00 46.38 111 THR A CA 1
ATOM 823 C C . THR A 1 111 ? 15.933 -11.721 19.416 1.00 46.38 111 THR A C 1
ATOM 825 O O . THR A 1 111 ? 16.560 -10.669 19.574 1.00 46.38 111 THR A O 1
ATOM 828 N N . PRO A 1 112 ? 14.657 -11.859 19.833 1.00 48.94 112 PRO A N 1
ATOM 829 C CA . PRO A 1 112 ? 13.990 -10.801 20.584 1.00 48.94 112 PRO A CA 1
ATOM 830 C C . PRO A 1 112 ? 14.844 -10.421 21.804 1.00 48.94 112 PRO A C 1
ATOM 832 O O . PRO A 1 112 ? 15.513 -11.296 22.372 1.00 48.94 112 PRO A O 1
ATOM 835 N N . PRO A 1 113 ? 14.858 -9.141 22.219 1.00 48.00 113 PRO A N 1
ATOM 836 C CA . PRO A 1 113 ? 15.623 -8.724 23.384 1.00 48.00 113 PRO A CA 1
ATOM 837 C C . PRO A 1 113 ? 15.209 -9.579 24.584 1.00 48.00 113 PRO A C 1
ATOM 839 O O . PRO A 1 113 ? 14.021 -9.748 24.859 1.00 48.00 113 PRO A O 1
ATOM 842 N N . ALA A 1 114 ? 16.199 -10.123 25.293 1.00 51.09 114 ALA A N 1
ATOM 843 C CA . ALA A 1 114 ? 16.041 -11.099 26.376 1.00 51.09 114 ALA A CA 1
ATOM 844 C C . ALA A 1 114 ? 15.276 -10.588 27.622 1.00 51.09 114 ALA A C 1
ATOM 846 O O . ALA A 1 114 ? 15.269 -11.266 28.644 1.00 51.09 114 ALA A O 1
ATOM 847 N N . ASP A 1 115 ? 14.634 -9.421 27.541 1.00 48.72 115 ASP A N 1
ATOM 848 C CA . ASP A 1 115 ? 13.997 -8.704 28.650 1.00 48.72 115 ASP A CA 1
ATOM 849 C C . ASP A 1 115 ? 12.497 -8.437 28.438 1.00 48.72 115 ASP A C 1
ATOM 851 O O . ASP A 1 115 ? 11.907 -7.608 29.130 1.00 48.72 115 ASP A O 1
ATOM 855 N N . VAL A 1 116 ? 11.834 -9.146 27.518 1.00 50.12 116 VAL A N 1
ATOM 856 C CA . VAL A 1 116 ? 10.364 -9.213 27.538 1.00 50.12 116 VAL A CA 1
ATOM 857 C C . VAL A 1 116 ? 9.967 -10.283 28.560 1.00 50.12 116 VAL A C 1
ATOM 859 O O . VAL A 1 116 ? 10.123 -11.473 28.264 1.00 50.12 116 VAL A O 1
ATOM 862 N N . PRO A 1 117 ? 9.482 -9.926 29.769 1.00 47.28 117 PRO A N 1
ATOM 863 C CA . PRO A 1 117 ? 8.903 -10.927 30.651 1.00 47.28 117 PRO A CA 1
ATOM 864 C C . PRO A 1 117 ? 7.732 -11.589 29.912 1.00 47.28 117 PRO A C 1
ATOM 866 O O . PRO A 1 117 ? 7.003 -10.896 29.194 1.00 47.28 117 PRO A O 1
ATOM 869 N N . PRO A 1 118 ? 7.545 -12.914 30.043 1.00 47.25 118 PRO A N 1
ATOM 870 C CA . PRO A 1 118 ? 6.431 -13.585 29.395 1.00 47.25 118 PRO A CA 1
ATOM 871 C C . PRO A 1 118 ? 5.137 -12.888 29.808 1.00 47.25 118 PRO A C 1
ATOM 873 O O . PRO A 1 118 ? 4.923 -12.630 30.994 1.00 47.25 118 PRO A O 1
ATOM 876 N N . ALA A 1 119 ? 4.302 -12.557 28.822 1.00 52.50 119 ALA A N 1
ATOM 877 C CA . ALA A 1 119 ? 2.958 -12.077 29.083 1.00 52.50 119 ALA A CA 1
ATOM 878 C C . ALA A 1 119 ? 2.286 -13.071 30.037 1.00 52.50 119 ALA A C 1
ATOM 880 O O . ALA A 1 119 ? 2.251 -14.269 29.745 1.00 52.50 119 ALA A O 1
ATOM 881 N N . ASP A 1 120 ? 1.815 -12.571 31.181 1.00 50.09 120 ASP A N 1
ATOM 882 C CA . ASP A 1 120 ? 1.009 -13.333 32.127 1.00 50.09 120 ASP A CA 1
ATOM 883 C C . ASP A 1 120 ? -0.184 -13.901 31.356 1.00 50.09 120 ASP A C 1
ATOM 885 O O . ASP A 1 120 ? -1.132 -13.193 31.010 1.00 50.09 120 ASP A O 1
ATOM 889 N N . VAL A 1 121 ? -0.097 -15.184 31.017 1.00 52.56 121 VAL A N 1
ATOM 890 C CA . VAL A 1 121 ? -1.209 -15.928 30.446 1.00 52.56 121 VAL A CA 1
ATOM 891 C C . VAL A 1 121 ? -2.150 -16.165 31.624 1.00 52.56 121 VAL A C 1
ATOM 893 O O . VAL A 1 121 ? -1.756 -16.877 32.553 1.00 52.56 121 VAL A O 1
ATOM 896 N N . PRO A 1 122 ? -3.359 -15.575 31.668 1.00 48.41 122 PRO A N 1
ATOM 897 C CA . PRO A 1 122 ? -4.288 -15.893 32.738 1.00 48.41 122 PRO A CA 1
ATOM 898 C C . PRO A 1 122 ? -4.563 -17.396 32.684 1.00 48.41 122 PRO A C 1
ATOM 900 O O . PRO A 1 122 ? -4.921 -17.936 31.634 1.00 48.41 122 PRO A O 1
ATOM 903 N N . ALA A 1 123 ? -4.324 -18.070 33.810 1.00 49.69 123 ALA A N 1
ATOM 904 C CA . ALA A 1 123 ? -4.541 -19.498 33.955 1.00 49.69 123 ALA A CA 1
ATOM 905 C C . ALA A 1 123 ? -5.964 -19.838 33.498 1.00 49.69 123 ALA A C 1
ATOM 907 O O . ALA A 1 123 ? -6.939 -19.310 34.032 1.00 49.69 123 ALA A O 1
ATOM 908 N N . ALA A 1 124 ? -6.071 -20.697 32.485 1.00 48.66 124 ALA A N 1
ATOM 909 C CA . ALA A 1 124 ? -7.348 -21.245 32.074 1.00 48.66 124 ALA A CA 1
ATOM 910 C C . ALA A 1 124 ? -7.948 -22.008 33.262 1.00 48.66 124 ALA A C 1
ATOM 912 O O . ALA A 1 124 ? -7.332 -22.939 33.784 1.00 48.66 124 ALA A O 1
ATOM 913 N N . ASP A 1 125 ? -9.135 -21.580 33.687 1.00 51.69 125 ASP A N 1
ATOM 914 C CA . ASP A 1 125 ? -9.964 -22.261 34.675 1.00 51.69 125 ASP A CA 1
ATOM 915 C C . ASP A 1 125 ? -10.216 -23.696 34.191 1.00 51.69 125 ASP A C 1
ATOM 917 O O . ASP A 1 125 ? -10.885 -23.928 33.179 1.00 51.69 125 ASP A O 1
ATOM 921 N N . VAL A 1 126 ? -9.616 -24.668 34.877 1.00 62.62 126 VAL A N 1
ATOM 922 C CA . VAL A 1 126 ? -9.835 -26.092 34.617 1.00 62.62 126 VAL A CA 1
ATOM 923 C C . VAL A 1 126 ? -11.168 -26.464 35.272 1.00 62.62 126 VAL A C 1
ATOM 925 O O . VAL A 1 126 ? -11.258 -26.407 36.500 1.00 62.62 126 VAL A O 1
ATOM 928 N N . PRO A 1 127 ? -12.211 -26.857 34.518 1.00 58.59 127 PRO A N 1
ATOM 929 C CA . PRO A 1 127 ? -13.451 -27.304 35.135 1.00 58.59 127 PRO A CA 1
ATOM 930 C C . PRO A 1 127 ? -13.220 -28.620 35.903 1.00 58.59 127 PRO A C 1
ATOM 932 O O . PRO A 1 127 ? -12.444 -29.469 35.448 1.00 58.59 127 PRO A O 1
ATOM 935 N N . PRO A 1 128 ? -13.877 -28.821 37.060 1.00 58.16 128 PRO A N 1
ATOM 936 C CA . PRO A 1 128 ? -13.702 -30.028 37.856 1.00 58.16 128 PRO A CA 1
ATOM 937 C C . PRO A 1 128 ? -14.223 -31.264 37.113 1.00 58.16 128 PRO A C 1
ATOM 939 O O . PRO A 1 128 ? -15.279 -31.235 36.481 1.00 58.16 128 PRO A O 1
ATOM 942 N N . ALA A 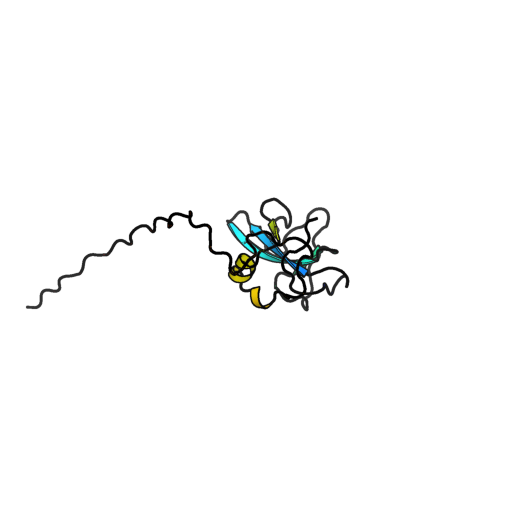1 129 ? -13.460 -32.353 37.211 1.00 60.03 129 ALA A N 1
ATOM 943 C CA . ALA A 1 129 ? -13.803 -33.650 36.647 1.00 60.03 129 ALA A CA 1
ATOM 944 C C . ALA A 1 129 ? -15.046 -34.240 37.334 1.00 60.03 129 ALA A C 1
ATOM 946 O O . ALA A 1 129 ? -15.118 -34.326 38.560 1.00 60.03 129 ALA A O 1
ATOM 947 N N . ASP A 1 130 ? -16.003 -34.656 36.511 1.00 61.78 130 ASP A N 1
ATOM 948 C CA . ASP A 1 130 ? -17.228 -35.347 36.900 1.00 61.78 130 ASP A CA 1
ATOM 949 C C . ASP A 1 130 ? -16.890 -36.768 37.394 1.00 61.78 130 ASP A C 1
ATOM 951 O O . ASP A 1 130 ? -16.329 -37.587 36.657 1.00 61.78 130 ASP A O 1
ATOM 955 N N . HIS A 1 131 ? -17.179 -37.055 38.665 1.00 56.53 131 HIS A N 1
ATOM 956 C CA . HIS A 1 131 ? -17.064 -38.396 39.230 1.00 56.53 131 HIS A CA 1
ATOM 957 C C . HIS A 1 131 ? -18.341 -39.181 38.915 1.00 56.53 131 HIS A C 1
ATOM 959 O O . HIS A 1 131 ? -19.298 -39.180 39.687 1.00 56.53 131 HIS A O 1
ATOM 965 N N . GLY A 1 132 ? -18.326 -39.879 37.780 1.00 49.28 132 GLY A N 1
ATOM 966 C CA . GLY A 1 132 ? -19.313 -40.904 37.458 1.00 49.28 132 GLY A CA 1
ATOM 967 C C . GLY A 1 132 ? -19.168 -42.111 38.386 1.00 49.28 132 GLY A C 1
ATOM 968 O O . GLY A 1 132 ? -18.235 -42.900 38.247 1.00 49.28 132 GLY A O 1
ATOM 969 N N . ASP A 1 133 ? -20.099 -42.230 39.328 1.00 56.62 133 ASP A N 1
ATOM 970 C CA . ASP A 1 133 ? -20.318 -43.401 40.175 1.00 56.62 133 ASP A CA 1
ATOM 971 C C . ASP A 1 133 ? -20.977 -44.508 39.331 1.00 56.62 133 ASP A C 1
ATOM 973 O O . ASP A 1 133 ? -22.035 -44.300 38.728 1.00 56.62 133 ASP A O 1
ATOM 977 N N . ALA A 1 134 ? -20.328 -45.668 39.230 1.00 55.66 134 ALA A N 1
ATOM 978 C CA . ALA A 1 134 ? -20.873 -46.845 38.564 1.00 55.66 134 ALA A CA 1
ATOM 979 C C . ALA A 1 134 ? 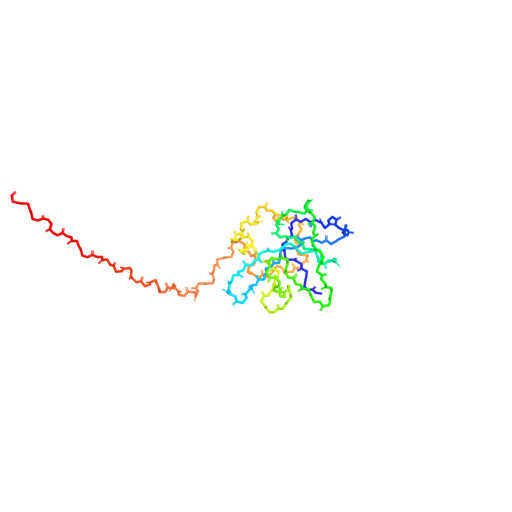-21.346 -47.834 39.635 1.00 55.66 134 ALA A C 1
ATOM 981 O O . ALA A 1 134 ? -20.531 -48.430 40.341 1.00 55.66 134 ALA A O 1
ATOM 982 N N . SER A 1 135 ? -22.671 -47.972 39.738 1.00 65.94 135 SER A N 1
ATOM 983 C CA . SER A 1 135 ? -23.364 -49.032 40.485 1.00 65.94 135 SER A CA 1
ATOM 984 C C . SER A 1 135 ? -23.311 -50.380 39.770 1.00 65.94 135 SER A C 1
ATOM 986 O O . SER A 1 135 ? -23.298 -50.385 38.517 1.00 65.94 135 SER A O 1
#

Radius of gyration: 20.98 Å; Cα contacts (8 Å, |Δi|>4): 206; chains: 1; bounding box: 44×66×55 Å

pLDDT: mean 81.89, std 18.86, range [46.38, 98.31]

Nearest PDB structures (foldseek):
  4ii1-assembly3_C  TM=4.449E-01  e=2.428E+00  Homo sapiens
  6yxy-assembly1_AY  TM=2.905E-01  e=7.153E-01  Trypanosoma brucei brucei
  8r6p-assembly1_J  TM=3.299E-01  e=5.713E+00  Mycolicibacterium smegmatis MC2 155

Solvent-accessible surface area (backbone atoms only — not comparable to full-atom values): 8611 Å² total; per-residue (Å²): 127,89,76,48,49,39,16,53,44,74,24,82,88,78,70,74,28,44,23,12,36,30,34,36,49,45,98,86,72,53,72,44,69,31,26,34,22,80,69,76,53,37,32,32,83,52,91,51,80,90,54,85,62,48,74,52,47,91,92,63,42,40,34,92,87,79,61,47,68,61,68,56,92,58,29,49,61,33,52,64,69,54,30,47,75,74,70,45,51,88,44,48,36,90,85,53,55,50,96,58,87,73,60,82,85,63,43,96,80,61,71,76,73,96,77,69,74,78,76,85,71,78,78,77,83,75,78,82,83,81,83,83,81,82,131

Sequence (135 aa):
MPTPRHSVGPCPSCGDGLGGIRIYTSPGGTTYPLVVCDECDAVWTEPDLSRRPTFPDPEDARSPIDGQPLWGADSHWADLAECAACGWLAQVDPTLHHHGPLPADDDPLATPPADVPPADVPAADVPPADHGDAS

Foldseek 3Di:
DDAAAWFLAAQPVPRHWTQFWKWAADPVRDIAIWGATPPQRFIDRDSDNVDHTDHADPVAGADPPPRHGQDDPRMDGDALVRCVVVPNNVSTDPVPGDPDDDPPVNPPPDDPPPPPDPDPDPDDPDDDDDDDDDD

Mean predicted aligned error: 11.83 Å

Secondary structure (DSSP, 8-state):
-PPPSSEEEE-TTTSSSEEEEEEEE-TTS-EEEEEEETTT--EESSS-TTSPPB---SSS-B-TTT--BSSSTTEEE--HHHHHHTT-GGG--TTS--SSPPPGGG-TTPPPPTT-PPP--PPP--PPPP-----